Protein AF-A0A963XPK4-F1 (afdb_monomer)

Secondary structure (DSSP, 8-state):
-----------HHHHHHHHHHHHHHHHSBS--SSSGGGTGGGTTTTTTSTTT-BHHHHHHHT--GGGTTHHHHHHHHHHHTTSPP---

Radius of gyration: 18.28 Å; Cα contacts (8 Å, |Δi|>4): 67; chains: 1; bounding box: 45×19×57 Å

Solvent-accessible surface area (backbone atoms only — not comparable to full-atom values): 5444 Å² total; per-residue (Å²): 134,85,82,77,76,81,70,83,78,75,50,68,67,57,55,50,53,52,50,51,53,52,48,43,40,62,69,35,41,68,56,58,86,73,62,53,91,71,50,50,45,68,75,66,45,43,57,71,33,86,71,35,13,9,48,52,48,31,52,75,72,67,38,70,66,86,55,58,71,52,53,61,63,66,46,48,63,65,61,51,73,76,50,78,87,83,75,134

pLDDT: mean 86.26, std 14.37, range [41.69, 98.0]

Sequence (88 aa):
MRQTTTEKTTHPALIFWIVAGWVGFVLLPWYGVEDFWFMEWLTDGWPLDTDYAPALFLLLQGEKPWLWPVLPALAAPLLVMRRPKTDP

Mean predicted aligned error: 7.21 Å

Structure (mmCIF, N/CA/C/O backbone):
data_AF-A0A963XPK4-F1
#
_entry.id   AF-A0A963XPK4-F1
#
loop_
_atom_site.group_PDB
_atom_site.id
_atom_site.type_symbol
_atom_site.label_atom_id
_atom_site.label_alt_id
_atom_site.label_comp_id
_atom_site.label_asym_id
_atom_site.label_entity_id
_atom_site.label_seq_id
_atom_site.pdbx_PDB_ins_code
_atom_site.Cartn_x
_atom_site.Cartn_y
_atom_site.Cartn_z
_atom_site.occupancy
_atom_site.B_iso_or_equiv
_atom_site.auth_seq_id
_atom_site.auth_comp_id
_atom_site.auth_asym_id
_atom_site.auth_atom_id
_atom_site.pdbx_PDB_model_num
ATOM 1 N N . MET A 1 1 ? -32.203 1.426 37.154 1.00 41.69 1 MET A N 1
ATOM 2 C CA . MET A 1 1 ? -30.845 1.431 36.566 1.00 41.69 1 MET A CA 1
ATOM 3 C C . MET A 1 1 ? -31.001 1.441 35.052 1.00 41.69 1 MET A C 1
ATOM 5 O O . MET A 1 1 ? -31.571 0.495 34.526 1.00 41.69 1 MET A O 1
ATOM 9 N N . ARG A 1 2 ? -30.631 2.529 34.358 1.00 45.41 2 ARG A N 1
ATOM 10 C CA . ARG A 1 2 ? -30.678 2.565 32.885 1.00 45.41 2 ARG A CA 1
ATOM 11 C C . ARG A 1 2 ? -29.531 1.713 32.356 1.00 45.41 2 ARG A C 1
ATOM 13 O O . ARG A 1 2 ? -28.383 1.974 32.697 1.00 45.41 2 ARG A O 1
ATOM 20 N N . GLN A 1 3 ? -29.849 0.706 31.553 1.00 46.91 3 GLN A N 1
ATOM 21 C CA . GLN A 1 3 ? -28.852 -0.002 30.766 1.00 46.91 3 GLN A CA 1
ATOM 22 C C . GLN A 1 3 ? -28.368 0.961 29.682 1.00 46.91 3 GLN A C 1
ATOM 24 O O . GLN A 1 3 ? -29.078 1.233 28.719 1.00 46.91 3 GLN A O 1
ATOM 29 N N . THR A 1 4 ? -27.195 1.554 29.882 1.00 53.59 4 THR A N 1
ATOM 30 C CA . THR A 1 4 ? -26.473 2.238 28.812 1.00 53.59 4 THR A CA 1
ATOM 31 C C . THR A 1 4 ? -25.904 1.156 27.915 1.00 53.59 4 THR A C 1
ATOM 33 O O . THR A 1 4 ? -24.852 0.587 28.204 1.00 53.59 4 THR A O 1
ATOM 36 N N . THR A 1 5 ? -26.639 0.809 26.866 1.00 52.88 5 THR A N 1
ATOM 37 C CA . THR A 1 5 ? -26.134 -0.027 25.784 1.00 52.88 5 THR A CA 1
ATOM 38 C C . THR A 1 5 ? -24.924 0.703 25.209 1.00 52.88 5 THR A C 1
ATOM 40 O O . THR A 1 5 ? -25.071 1.763 24.608 1.00 52.88 5 THR A O 1
ATOM 43 N N . THR A 1 6 ? -23.714 0.204 25.465 1.00 54.56 6 THR A N 1
ATOM 44 C CA . THR A 1 6 ? -22.502 0.705 24.814 1.00 54.56 6 THR A CA 1
ATOM 45 C C . THR A 1 6 ? -22.616 0.348 23.341 1.00 54.56 6 THR A C 1
ATOM 47 O O . THR A 1 6 ? -22.280 -0.757 22.919 1.00 54.56 6 THR A O 1
ATOM 50 N N . GLU A 1 7 ? -23.197 1.259 22.570 1.00 57.88 7 GLU A N 1
ATOM 51 C CA . GLU A 1 7 ? -23.320 1.123 21.133 1.00 57.88 7 GLU A CA 1
ATOM 52 C C . GLU A 1 7 ? -21.903 1.050 20.552 1.00 57.88 7 GLU A C 1
ATOM 54 O O . GLU A 1 7 ? -21.035 1.879 20.840 1.00 57.88 7 GLU A O 1
ATOM 59 N N . LYS A 1 8 ? -21.624 -0.013 19.800 1.00 56.09 8 LYS A N 1
ATOM 60 C CA . LYS A 1 8 ? -20.320 -0.250 19.186 1.00 56.09 8 LYS A CA 1
ATOM 61 C C . LYS A 1 8 ? -20.146 0.772 18.060 1.00 56.09 8 LYS A C 1
ATOM 63 O O . LYS A 1 8 ? -20.597 0.563 16.943 1.00 56.09 8 LYS A O 1
ATOM 68 N N . THR A 1 9 ? -19.506 1.892 18.368 1.00 57.69 9 THR A N 1
ATOM 69 C CA . THR A 1 9 ? -19.378 3.083 17.508 1.00 57.69 9 THR A CA 1
ATOM 70 C C . THR A 1 9 ? -18.265 2.983 16.461 1.00 57.69 9 THR A C 1
ATOM 72 O O . THR A 1 9 ? -17.765 3.996 15.979 1.00 57.69 9 THR A O 1
ATOM 75 N N . THR A 1 10 ? -17.844 1.778 16.061 1.00 62.03 10 THR A N 1
ATOM 76 C CA . THR A 1 10 ? -16.966 1.666 14.889 1.00 62.03 10 THR A CA 1
ATOM 77 C C . THR A 1 10 ? -17.828 1.819 13.642 1.00 62.03 10 THR A C 1
ATOM 79 O O . THR A 1 10 ? -18.444 0.862 13.178 1.00 62.03 10 THR A O 1
ATOM 82 N N . HIS A 1 11 ? -17.914 3.049 13.132 1.00 76.06 11 HIS A N 1
ATOM 83 C CA . HIS A 1 11 ? -18.719 3.375 11.960 1.00 76.06 11 HIS A CA 1
ATOM 84 C C . HIS A 1 11 ? -18.274 2.521 10.756 1.00 76.06 11 HIS A C 1
ATOM 86 O O . HIS A 1 11 ? -17.107 2.602 10.369 1.00 76.06 11 HIS A O 1
ATOM 92 N N . PRO A 1 12 ? -19.167 1.733 10.125 1.00 86.94 12 PRO A N 1
ATOM 93 C CA . PRO A 1 12 ? -18.826 0.918 8.955 1.00 86.94 12 PRO A CA 1
ATOM 94 C C . PRO A 1 12 ? -18.157 1.723 7.833 1.00 86.94 12 PRO A C 1
ATOM 96 O O . PRO A 1 12 ? -17.238 1.238 7.181 1.00 86.94 12 PRO A O 1
ATOM 99 N N . ALA A 1 13 ? -18.554 2.989 7.67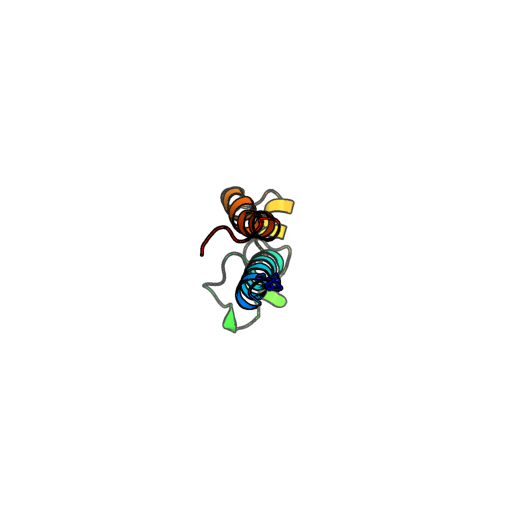6 1.00 89.81 13 ALA A N 1
ATOM 100 C CA . ALA A 1 13 ? -17.931 3.929 6.751 1.00 89.81 13 ALA A CA 1
ATOM 101 C C . ALA A 1 13 ? -16.448 4.203 7.069 1.00 89.81 13 ALA A C 1
ATOM 103 O O . ALA A 1 13 ? -15.638 4.289 6.153 1.00 89.81 13 ALA A O 1
ATOM 104 N N . LEU A 1 14 ? -16.067 4.302 8.348 1.00 88.88 14 LEU A N 1
ATOM 105 C CA . LEU A 1 14 ? -14.667 4.487 8.743 1.00 88.88 14 LEU A CA 1
ATOM 106 C C . LEU A 1 14 ? -13.826 3.271 8.341 1.00 88.88 14 LEU A C 1
ATOM 108 O O . LEU A 1 14 ? -12.763 3.431 7.751 1.00 88.88 14 LEU A O 1
ATOM 112 N N . ILE A 1 15 ? -14.322 2.062 8.621 1.00 91.38 15 ILE A N 1
ATOM 113 C CA . ILE A 1 15 ? -13.645 0.816 8.231 1.00 91.38 15 ILE A CA 1
ATOM 114 C C . ILE A 1 15 ? -13.490 0.760 6.710 1.00 91.38 15 ILE A C 1
ATOM 116 O O . ILE A 1 15 ? -12.401 0.470 6.219 1.00 91.38 15 ILE A O 1
ATOM 120 N N . PHE A 1 16 ? -14.556 1.081 5.974 1.00 94.38 16 PHE A N 1
ATOM 121 C CA . PHE A 1 16 ? -14.533 1.131 4.516 1.00 94.38 16 PHE A CA 1
ATOM 122 C C . PHE A 1 16 ? -13.425 2.053 3.992 1.00 94.38 16 PHE A C 1
ATOM 124 O O . PHE A 1 16 ? -12.618 1.622 3.173 1.00 94.38 16 PHE A O 1
ATOM 131 N N . TRP A 1 17 ? -13.330 3.285 4.501 1.00 95.31 17 TRP A N 1
ATOM 132 C CA . TRP A 1 17 ? -12.318 4.242 4.042 1.00 95.31 17 TRP A CA 1
ATOM 133 C C . TRP A 1 17 ? -10.891 3.862 4.439 1.00 95.31 17 TRP A C 1
ATOM 135 O O . TRP A 1 17 ? -9.968 4.092 3.660 1.00 95.31 17 TRP A O 1
ATOM 145 N N . ILE A 1 18 ? -10.703 3.225 5.599 1.00 95.31 18 ILE A N 1
ATOM 146 C CA . ILE A 1 18 ? -9.408 2.642 5.975 1.00 95.31 18 ILE A CA 1
ATOM 147 C C . ILE A 1 18 ? -9.007 1.583 4.945 1.00 95.31 18 ILE A C 1
ATOM 149 O O . ILE A 1 18 ? -7.909 1.650 4.396 1.00 95.31 18 ILE A O 1
ATOM 153 N N . VAL A 1 19 ? -9.895 0.630 4.649 1.00 96.75 19 VAL A N 1
ATOM 154 C CA . VAL A 1 19 ? -9.618 -0.435 3.674 1.00 96.75 19 VAL A CA 1
ATOM 155 C C . VAL A 1 19 ? -9.346 0.153 2.292 1.00 96.75 19 VAL A C 1
ATOM 157 O O . VAL A 1 19 ? -8.352 -0.217 1.678 1.00 96.75 19 VAL A O 1
ATOM 160 N N . ALA A 1 20 ? -10.162 1.098 1.823 1.00 97.38 20 ALA A N 1
ATOM 161 C CA . ALA A 1 20 ? -9.979 1.743 0.524 1.00 97.38 20 ALA A CA 1
ATOM 162 C C . ALA A 1 20 ? -8.613 2.445 0.407 1.00 97.38 20 ALA A C 1
ATOM 164 O O . ALA A 1 20 ? -7.929 2.280 -0.601 1.00 97.38 20 ALA A O 1
ATOM 165 N N . GLY A 1 21 ? -8.184 3.168 1.449 1.00 96.94 21 GLY A N 1
ATOM 166 C CA . GLY A 1 21 ? -6.875 3.825 1.476 1.00 96.94 21 GLY A CA 1
ATOM 167 C C . GLY A 1 21 ? -5.711 2.833 1.400 1.00 96.94 21 GLY A C 1
ATOM 168 O O . GLY A 1 21 ? -4.791 3.020 0.605 1.00 96.94 21 GLY A O 1
ATOM 169 N N . TRP A 1 22 ? -5.775 1.743 2.170 1.00 98.00 22 TRP A N 1
ATOM 170 C CA . TRP A 1 22 ? -4.758 0.687 2.121 1.00 98.00 22 TRP A CA 1
ATOM 171 C C . TRP A 1 22 ? -4.754 -0.062 0.785 1.00 98.00 22 TRP A C 1
ATOM 173 O O . TRP A 1 22 ? -3.687 -0.310 0.233 1.00 98.00 22 TRP A O 1
ATOM 183 N N . VAL A 1 23 ? -5.925 -0.383 0.233 1.00 98.00 23 VAL A N 1
ATOM 184 C CA . VAL A 1 23 ? -6.049 -1.034 -1.080 1.00 98.00 23 VAL A CA 1
ATOM 185 C C . VAL A 1 23 ? -5.443 -0.162 -2.178 1.00 98.00 23 VAL A C 1
ATOM 187 O O . VAL A 1 23 ? -4.652 -0.666 -2.970 1.00 98.00 23 VAL A O 1
ATOM 190 N N . GLY A 1 24 ? -5.741 1.140 -2.196 1.00 96.25 24 GLY A N 1
ATOM 191 C CA . GLY A 1 24 ? -5.140 2.068 -3.155 1.00 96.25 24 GLY A CA 1
ATOM 192 C C . GLY A 1 24 ? -3.617 2.127 -3.032 1.00 96.25 24 GLY A C 1
ATOM 193 O O . GLY A 1 24 ? -2.915 2.025 -4.028 1.00 96.25 24 GLY A O 1
ATOM 194 N N . PHE A 1 25 ? -3.100 2.194 -1.806 1.00 97.00 25 PHE A N 1
ATOM 195 C CA . PHE A 1 25 ? -1.661 2.250 -1.539 1.00 97.00 25 PHE A CA 1
ATOM 196 C C . PHE A 1 25 ? -0.892 0.979 -1.949 1.00 97.00 25 PHE A C 1
ATOM 198 O O . PHE A 1 25 ? 0.288 1.054 -2.301 1.00 97.00 25 PHE A O 1
ATOM 205 N N . VAL A 1 26 ? -1.547 -0.185 -1.878 1.00 97.00 26 VAL A N 1
ATOM 206 C CA . VAL A 1 26 ? -0.929 -1.498 -2.134 1.00 97.00 26 VAL A CA 1
ATOM 207 C C . 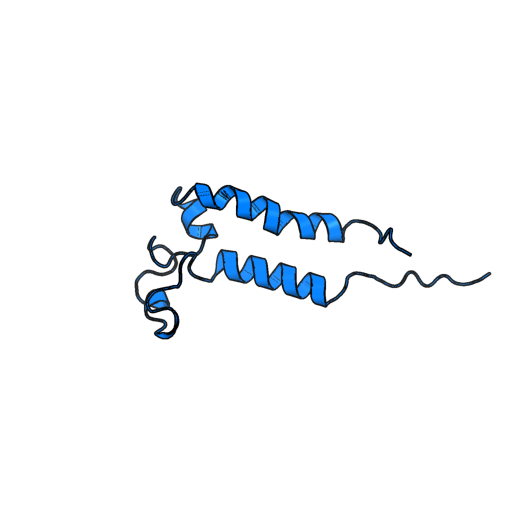VAL A 1 26 ? -1.139 -1.985 -3.565 1.00 97.00 26 VAL A C 1
ATOM 209 O O . VAL A 1 26 ? -0.269 -2.682 -4.077 1.00 97.00 26 VAL A O 1
ATOM 212 N N . LEU A 1 27 ? -2.270 -1.665 -4.200 1.00 95.38 27 LEU A N 1
ATOM 213 C CA . LEU A 1 27 ? -2.646 -2.245 -5.494 1.00 95.38 27 LEU A CA 1
ATOM 214 C C . LEU A 1 27 ? -2.636 -1.249 -6.650 1.00 95.38 27 LEU A C 1
ATOM 216 O O . LEU A 1 27 ? -2.322 -1.651 -7.768 1.00 95.38 27 LEU A O 1
ATOM 220 N N . LEU A 1 28 ? -2.991 0.016 -6.416 1.00 94.81 28 LEU A N 1
ATOM 221 C CA . LEU A 1 28 ? -3.091 0.988 -7.502 1.00 94.81 28 LEU A CA 1
ATOM 222 C C . LEU A 1 28 ? -1.734 1.645 -7.776 1.00 94.81 28 LEU A C 1
ATOM 224 O O . LEU A 1 28 ? -0.992 1.892 -6.821 1.00 94.81 28 LEU A O 1
ATOM 228 N N . PRO A 1 29 ? -1.427 1.972 -9.046 1.00 94.50 29 PRO A N 1
ATOM 229 C CA . PRO A 1 29 ? -0.268 2.781 -9.395 1.00 94.50 29 PRO A CA 1
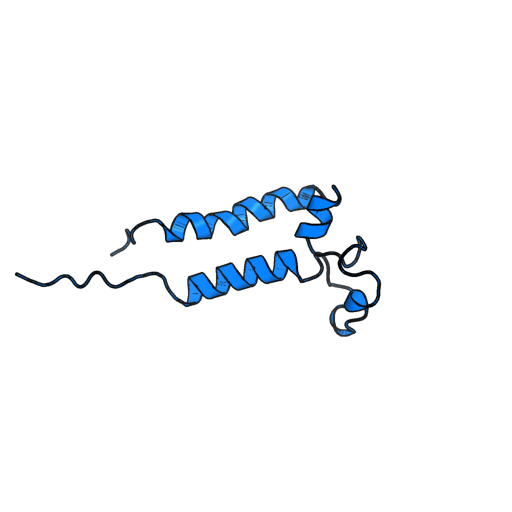ATOM 230 C C . PRO A 1 29 ? -0.221 4.059 -8.560 1.00 94.50 29 PRO A C 1
ATOM 232 O O . PRO A 1 29 ? -1.237 4.737 -8.379 1.00 94.50 29 PRO A O 1
ATOM 235 N N . TRP A 1 30 ? 0.966 4.414 -8.064 1.00 92.88 30 TRP A N 1
ATOM 236 C CA . TRP A 1 30 ? 1.166 5.673 -7.334 1.00 92.88 30 TRP A CA 1
ATOM 237 C C . TRP A 1 30 ? 0.847 6.907 -8.203 1.00 92.88 30 TRP A C 1
ATOM 239 O O . TRP A 1 30 ? 0.503 7.967 -7.678 1.00 92.88 30 TRP A O 1
ATOM 249 N N . TYR A 1 31 ? 0.962 6.749 -9.525 1.00 88.25 31 TYR A N 1
ATOM 250 C CA . TYR A 1 31 ? 0.677 7.740 -10.548 1.00 88.25 31 TYR A CA 1
ATOM 251 C C . TYR A 1 31 ? -0.082 7.066 -11.693 1.00 88.25 31 TYR A C 1
ATOM 253 O O . TYR A 1 31 ? 0.438 6.176 -12.350 1.00 88.25 31 TYR A O 1
ATOM 261 N N . GLY A 1 32 ? -1.335 7.466 -11.905 1.00 83.75 32 GLY A N 1
ATOM 262 C CA . GLY A 1 32 ? -2.223 6.890 -12.921 1.00 83.75 32 GLY A CA 1
ATOM 263 C C . GLY A 1 32 ? -2.837 7.959 -13.820 1.00 83.75 32 GLY A C 1
ATOM 264 O O . GLY A 1 32 ? -4.040 7.936 -14.062 1.00 83.75 32 GLY A O 1
ATOM 265 N N . VAL A 1 33 ? -2.049 8.962 -14.218 1.00 79.19 33 VAL A N 1
ATOM 266 C CA . VAL A 1 33 ? -2.532 10.045 -15.096 1.00 79.19 33 VAL A CA 1
ATOM 267 C C . VAL A 1 33 ? -2.552 9.598 -16.556 1.00 79.19 33 VAL A C 1
ATOM 269 O O . VAL A 1 33 ? -3.512 9.889 -17.266 1.00 79.19 33 VAL A O 1
ATOM 272 N N . GLU A 1 34 ? -1.521 8.873 -16.983 1.00 76.62 34 GLU A N 1
ATOM 273 C CA . GLU A 1 34 ? -1.392 8.330 -18.333 1.00 76.62 34 GLU A CA 1
ATOM 274 C C . GLU A 1 34 ? -1.898 6.884 -18.340 1.00 76.62 34 GLU A C 1
ATOM 276 O O . GLU A 1 34 ? -1.599 6.105 -17.437 1.00 76.62 34 GLU A O 1
ATOM 281 N N . ASP A 1 35 ? -2.762 6.571 -19.304 1.00 82.31 35 ASP A N 1
ATOM 282 C CA . ASP A 1 35 ? -3.210 5.222 -19.671 1.00 82.31 35 ASP A CA 1
ATOM 283 C C . ASP A 1 35 ? -3.784 4.314 -18.567 1.00 82.31 35 ASP A C 1
ATOM 285 O O . ASP A 1 35 ? -4.048 3.127 -18.780 1.00 82.31 35 ASP A O 1
ATOM 289 N N . PHE A 1 36 ? -4.122 4.876 -17.402 1.00 87.88 36 PHE A N 1
ATOM 290 C CA . PHE A 1 36 ? -4.710 4.130 -16.286 1.00 87.88 36 PHE A CA 1
ATOM 291 C C . PHE A 1 36 ? -5.980 3.360 -16.684 1.00 87.88 36 PHE A C 1
ATOM 293 O O . PHE A 1 36 ? -6.195 2.227 -16.248 1.00 87.88 36 PHE A O 1
ATOM 300 N N . TRP A 1 37 ? -6.805 3.954 -17.551 1.00 89.69 37 TRP A N 1
ATOM 301 C CA . TRP A 1 37 ? -8.057 3.361 -18.028 1.00 89.69 37 TRP A CA 1
ATOM 302 C C . TRP A 1 37 ? -7.887 2.329 -19.145 1.00 89.69 37 TRP A C 1
ATOM 304 O O . TRP A 1 37 ? -8.861 1.648 -19.453 1.00 89.69 37 TRP A O 1
ATOM 314 N N . PHE A 1 38 ? -6.695 2.198 -19.734 1.00 90.00 38 PHE A N 1
ATOM 315 C CA . PHE A 1 38 ? -6.391 1.135 -20.699 1.00 90.00 38 PHE A CA 1
ATOM 316 C C . PHE A 1 38 ? -5.901 -0.148 -20.019 1.00 90.00 38 PHE A C 1
ATOM 318 O O . PHE A 1 38 ? -5.786 -1.181 -20.670 1.00 90.00 38 PHE A O 1
ATOM 325 N N . MET A 1 39 ? -5.649 -0.102 -18.704 1.00 90.81 39 MET A N 1
ATOM 326 C CA . MET A 1 39 ? -5.155 -1.223 -17.896 1.00 90.81 39 MET A CA 1
ATOM 327 C C . MET A 1 39 ? -3.834 -1.830 -18.392 1.00 90.81 39 MET A C 1
ATOM 329 O O . MET A 1 39 ? -3.434 -2.883 -17.901 1.00 90.81 39 MET A O 1
ATOM 333 N N . GLU A 1 40 ? -3.132 -1.165 -19.312 1.00 89.19 40 GLU A N 1
ATOM 334 C CA . GLU A 1 40 ? -1.833 -1.612 -19.825 1.00 89.19 40 GLU A CA 1
ATOM 335 C C . GLU A 1 40 ? -0.803 -1.688 -18.704 1.00 89.19 40 GLU A C 1
ATOM 337 O O . GLU A 1 40 ? -0.054 -2.658 -18.638 1.00 89.19 40 GLU A O 1
ATOM 342 N N . TRP A 1 41 ? -0.884 -0.770 -17.735 1.00 90.19 41 TRP A N 1
ATOM 343 C CA . TRP A 1 41 ? -0.103 -0.795 -16.500 1.00 90.19 41 TRP A CA 1
ATOM 344 C C . TRP A 1 41 ? -0.164 -2.145 -15.771 1.00 90.19 41 TRP A C 1
ATOM 346 O O . TRP A 1 41 ? 0.802 -2.522 -15.123 1.00 90.19 41 TRP A O 1
ATOM 356 N N . LEU A 1 42 ? -1.258 -2.911 -15.888 1.00 92.69 42 LEU A N 1
ATOM 357 C CA . LEU A 1 42 ? -1.399 -4.224 -15.248 1.00 92.69 42 LEU A CA 1
ATOM 358 C C . LEU A 1 42 ? -0.536 -5.306 -15.919 1.00 92.69 42 LEU A C 1
ATOM 360 O O . LEU A 1 42 ? -0.160 -6.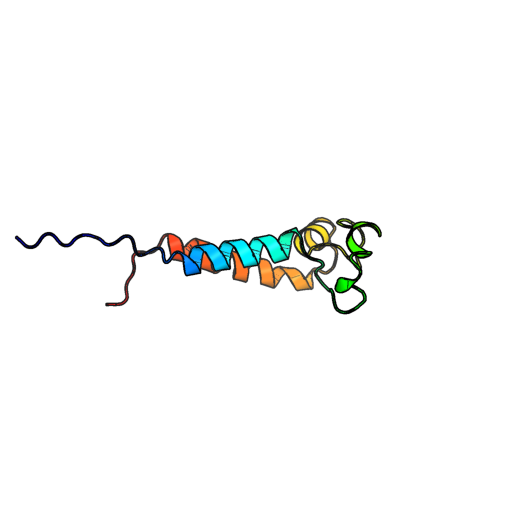288 -15.279 1.00 92.69 42 LEU A O 1
ATOM 364 N N . THR A 1 43 ? -0.247 -5.140 -17.209 1.00 91.69 43 THR A N 1
ATOM 365 C CA . THR A 1 43 ? 0.552 -6.067 -18.023 1.00 91.69 43 THR A CA 1
ATOM 366 C C . THR A 1 43 ? 1.963 -5.557 -18.306 1.00 91.69 43 THR A C 1
ATOM 368 O O . THR A 1 43 ? 2.846 -6.361 -18.594 1.00 91.69 43 THR A O 1
ATOM 371 N N . ASP A 1 44 ? 2.184 -4.250 -18.184 1.00 88.12 44 ASP A N 1
ATOM 372 C CA . ASP A 1 44 ? 3.426 -3.554 -18.513 1.00 88.12 44 ASP A CA 1
ATOM 373 C C . ASP A 1 44 ? 4.293 -3.332 -17.260 1.00 88.12 44 ASP A C 1
ATOM 375 O O . ASP A 1 44 ? 4.653 -2.222 -16.894 1.00 88.12 44 ASP A O 1
ATOM 379 N N . GLY A 1 45 ? 4.580 -4.416 -16.531 1.00 87.00 45 GLY A N 1
ATOM 380 C CA . GLY A 1 45 ? 5.561 -4.397 -15.437 1.00 87.00 45 GLY A CA 1
ATOM 381 C C . GLY A 1 45 ? 5.023 -4.138 -14.022 1.00 87.00 45 GLY A C 1
ATOM 382 O O . GLY A 1 45 ? 5.807 -4.153 -13.065 1.00 87.00 45 GLY A O 1
ATOM 383 N N . TRP A 1 46 ? 3.708 -3.989 -13.821 1.00 91.06 46 TRP A N 1
ATOM 384 C CA . TRP A 1 46 ? 3.130 -3.993 -12.469 1.00 91.06 46 TRP A CA 1
ATOM 385 C C . TRP A 1 46 ? 3.410 -5.319 -11.733 1.00 91.06 46 TRP A C 1
ATOM 387 O O . TRP A 1 46 ? 3.329 -6.394 -12.333 1.00 91.06 46 TRP A O 1
ATOM 397 N N . PRO A 1 47 ? 3.710 -5.289 -10.420 1.00 93.50 47 PRO A N 1
ATOM 398 C CA . PRO A 1 47 ? 3.781 -4.123 -9.530 1.00 93.50 47 PRO A CA 1
ATOM 399 C C . PRO A 1 47 ? 5.200 -3.558 -9.333 1.00 93.50 47 PRO A C 1
ATOM 401 O O . PRO A 1 47 ? 5.419 -2.818 -8.374 1.00 93.50 47 PRO A O 1
ATOM 404 N N . LEU A 1 48 ? 6.184 -3.953 -10.144 1.00 94.50 48 LEU A N 1
ATOM 405 C CA . LEU A 1 48 ? 7.596 -3.651 -9.879 1.00 94.50 48 LEU A CA 1
ATOM 406 C C . LEU A 1 48 ? 8.124 -2.457 -10.669 1.00 94.50 48 LEU A C 1
ATOM 408 O O . LEU A 1 48 ? 8.994 -1.757 -10.158 1.00 94.50 48 LEU A O 1
ATOM 412 N N . ASP A 1 49 ? 7.591 -2.208 -11.861 1.00 92.94 49 ASP A N 1
ATOM 413 C CA . ASP A 1 49 ? 7.999 -1.083 -12.696 1.00 92.94 49 ASP A CA 1
ATOM 414 C C . ASP A 1 49 ? 7.691 0.261 -12.024 1.00 92.94 49 ASP A C 1
ATOM 416 O O . ASP A 1 49 ? 6.578 0.488 -11.555 1.00 92.94 49 ASP A O 1
ATOM 420 N N . THR A 1 50 ? 8.664 1.170 -11.961 1.00 92.25 50 THR A N 1
ATOM 421 C CA . THR A 1 50 ? 8.549 2.409 -11.182 1.00 92.25 50 THR A CA 1
ATOM 422 C C . THR A 1 50 ? 7.502 3.400 -11.691 1.00 92.25 50 THR A C 1
ATOM 424 O O . THR A 1 50 ? 7.107 4.301 -10.932 1.00 92.25 50 THR A O 1
ATOM 427 N N . ASP A 1 51 ? 7.060 3.261 -12.938 1.00 90.88 51 ASP A N 1
ATOM 428 C CA . ASP A 1 51 ? 6.040 4.127 -13.527 1.00 90.88 51 ASP A CA 1
ATOM 429 C C . ASP A 1 51 ? 4.634 3.671 -13.123 1.00 90.88 51 ASP A C 1
ATOM 431 O O . ASP A 1 51 ? 3.785 4.503 -12.794 1.00 90.88 51 ASP A O 1
ATOM 435 N N . TYR A 1 52 ? 4.436 2.359 -12.972 1.00 91.69 52 TYR A N 1
ATOM 436 C CA . TYR A 1 52 ? 3.138 1.746 -12.671 1.00 91.69 52 TYR A CA 1
ATOM 437 C C . TYR A 1 52 ? 3.028 1.127 -11.270 1.00 91.69 52 TYR A C 1
ATOM 439 O O . TYR A 1 52 ? 1.947 0.697 -10.854 1.00 91.69 52 TYR A O 1
ATOM 447 N N . ALA A 1 53 ? 4.128 1.060 -10.521 1.00 95.25 53 ALA A N 1
ATOM 448 C CA . ALA A 1 53 ? 4.186 0.387 -9.232 1.00 95.25 53 ALA A CA 1
ATOM 449 C C . ALA A 1 53 ? 3.280 1.058 -8.188 1.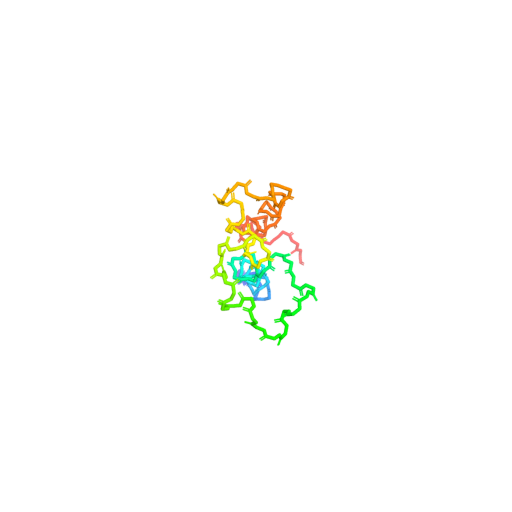00 95.25 53 ALA A C 1
ATOM 451 O O . ALA A 1 53 ? 3.193 2.290 -8.104 1.00 95.25 53 ALA A O 1
ATOM 452 N N . PRO A 1 54 ? 2.650 0.267 -7.309 1.00 96.56 54 PRO A N 1
ATOM 453 C CA . PRO A 1 54 ? 1.989 0.815 -6.141 1.00 96.56 54 PRO A CA 1
ATOM 454 C C . PRO A 1 54 ? 2.977 1.470 -5.177 1.00 96.56 54 PRO A C 1
ATOM 456 O O . PRO A 1 54 ? 4.142 1.075 -5.070 1.00 96.56 54 PRO A O 1
ATOM 459 N N . ALA A 1 55 ? 2.490 2.444 -4.410 1.00 96.69 55 ALA A N 1
ATOM 460 C CA . ALA A 1 55 ? 3.310 3.218 -3.479 1.00 96.69 55 ALA A CA 1
ATOM 461 C C . ALA A 1 55 ? 4.063 2.338 -2.463 1.00 96.69 55 ALA A C 1
ATOM 463 O O . ALA A 1 55 ? 5.220 2.622 -2.152 1.00 96.69 55 ALA A O 1
ATOM 464 N N . LEU A 1 56 ? 3.457 1.240 -1.989 1.00 96.88 56 LEU A N 1
ATOM 465 C CA . LEU A 1 56 ? 4.148 0.285 -1.116 1.00 96.88 56 LEU A CA 1
ATOM 466 C C . LEU A 1 56 ? 5.366 -0.355 -1.801 1.00 96.88 56 LEU A C 1
ATOM 468 O O . LEU A 1 56 ? 6.424 -0.458 -1.187 1.00 96.88 56 LEU A O 1
ATOM 472 N N . PHE A 1 57 ? 5.228 -0.784 -3.056 1.00 96.88 57 PHE A N 1
ATOM 473 C CA . PHE A 1 57 ? 6.304 -1.457 -3.786 1.00 96.88 57 PHE A CA 1
ATOM 474 C C . PHE A 1 57 ? 7.463 -0.509 -4.061 1.00 96.88 57 PHE A C 1
ATOM 476 O O . PHE A 1 57 ? 8.611 -0.898 -3.877 1.00 96.88 57 PHE A O 1
ATOM 483 N N . LEU A 1 58 ? 7.172 0.741 -4.415 1.00 97.00 58 LEU A N 1
ATOM 484 C CA . LEU A 1 58 ? 8.191 1.775 -4.585 1.00 97.00 58 LEU A CA 1
ATOM 485 C C . LEU A 1 58 ? 8.994 1.990 -3.302 1.00 97.00 58 LEU A C 1
ATOM 487 O O . LEU A 1 58 ? 10.219 1.913 -3.319 1.00 97.00 58 LEU A O 1
ATOM 491 N N . LEU A 1 59 ? 8.310 2.144 -2.165 1.00 96.88 59 LEU A N 1
ATOM 492 C CA . LEU A 1 59 ? 8.975 2.301 -0.872 1.00 96.88 59 LEU A CA 1
ATOM 493 C C . LEU A 1 59 ? 9.845 1.091 -0.506 1.00 96.88 59 LEU A C 1
ATOM 495 O O . LEU A 1 59 ? 10.943 1.272 0.018 1.00 96.88 59 LEU A O 1
ATOM 499 N N . LEU A 1 60 ? 9.380 -0.132 -0.790 1.00 96.19 60 LEU A N 1
ATOM 500 C CA . LEU A 1 60 ? 10.155 -1.359 -0.563 1.00 96.19 60 LEU A CA 1
ATOM 501 C C . LEU A 1 60 ? 11.378 -1.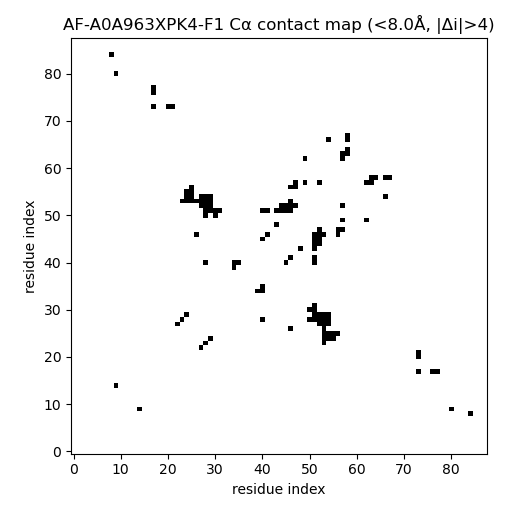464 -1.485 1.00 96.19 60 LEU A C 1
ATOM 503 O O . LEU A 1 60 ? 12.393 -2.022 -1.074 1.00 96.19 60 LEU A O 1
ATOM 507 N N . GLN A 1 61 ? 11.297 -0.913 -2.696 1.00 96.19 61 GLN A N 1
ATOM 508 C CA . GLN A 1 61 ? 12.415 -0.818 -3.639 1.00 96.19 61 GLN A CA 1
ATOM 509 C C . GLN A 1 61 ? 13.392 0.322 -3.297 1.00 96.19 61 GLN A C 1
ATOM 511 O O . GLN A 1 61 ? 14.468 0.401 -3.881 1.00 96.19 61 GLN A O 1
ATOM 516 N N . GLY A 1 62 ? 13.054 1.191 -2.336 1.00 95.62 62 GLY A N 1
ATOM 517 C CA . GLY A 1 62 ? 13.820 2.405 -2.034 1.00 95.62 62 GLY A CA 1
ATOM 518 C C . GLY A 1 62 ? 13.565 3.549 -3.022 1.00 95.62 62 GLY A C 1
ATOM 519 O O . GLY A 1 62 ? 14.227 4.585 -2.952 1.00 95.62 62 GLY A O 1
ATOM 520 N N . GLU A 1 63 ? 12.581 3.381 -3.899 1.00 95.56 63 GLU A N 1
ATOM 521 C CA . GLU A 1 63 ? 12.163 4.347 -4.902 1.00 95.56 63 GLU A CA 1
ATOM 522 C C . GLU A 1 63 ? 11.123 5.320 -4.335 1.00 95.56 63 GLU A C 1
ATOM 524 O O . GLU A 1 63 ? 10.297 4.983 -3.483 1.00 95.56 63 GLU A O 1
ATOM 529 N N . LYS A 1 64 ? 11.155 6.561 -4.829 1.00 94.25 64 LYS A N 1
ATOM 530 C CA . LYS A 1 64 ? 10.212 7.634 -4.457 1.00 94.25 64 LYS A CA 1
ATOM 531 C C . LYS A 1 64 ? 10.033 7.805 -2.929 1.00 94.25 64 LYS A C 1
ATOM 533 O O . LYS A 1 64 ? 8.905 7.790 -2.427 1.00 94.25 64 LYS A O 1
ATOM 538 N N . PRO A 1 65 ? 11.114 8.049 -2.155 1.00 95.88 65 PRO A N 1
ATOM 539 C CA . PRO A 1 65 ? 11.061 8.146 -0.688 1.00 95.88 65 PRO A CA 1
ATOM 540 C C . PRO A 1 65 ? 10.160 9.279 -0.173 1.00 95.88 65 PRO A C 1
ATOM 542 O O . PRO A 1 65 ? 9.732 9.273 0.978 1.00 95.88 65 PRO A O 1
ATOM 545 N N . TRP A 1 66 ? 9.809 10.250 -1.013 1.00 95.44 66 TRP A N 1
ATOM 546 C CA . TRP A 1 66 ? 8.824 11.275 -0.668 1.00 95.44 66 TRP A CA 1
ATOM 547 C C . TRP A 1 66 ? 7.410 10.717 -0.417 1.00 95.44 66 TRP A C 1
ATOM 549 O O . TRP A 1 66 ? 6.560 11.458 0.068 1.00 95.44 66 TRP A O 1
ATOM 559 N N . LEU A 1 67 ? 7.145 9.434 -0.696 1.00 95.81 67 LEU A N 1
ATOM 560 C CA . LEU A 1 67 ? 5.899 8.748 -0.334 1.00 95.81 67 LEU A CA 1
ATOM 561 C C . LEU A 1 67 ? 5.842 8.323 1.147 1.00 95.81 67 LEU A C 1
ATOM 563 O O . LEU A 1 67 ? 4.763 7.990 1.642 1.00 95.81 67 LEU A O 1
ATOM 567 N N . TRP A 1 68 ? 6.956 8.382 1.889 1.00 95.94 68 TRP A N 1
ATOM 568 C CA . TRP A 1 68 ? 7.009 8.017 3.314 1.00 95.94 68 TRP A CA 1
ATOM 569 C C . TRP A 1 68 ? 5.941 8.690 4.197 1.00 95.94 68 TRP A C 1
ATOM 571 O O 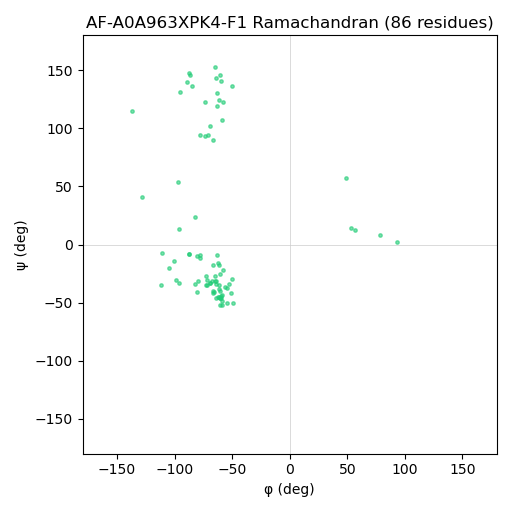. TRP A 1 68 ? 5.355 7.986 5.021 1.00 95.94 68 TRP A O 1
ATOM 581 N N . PRO A 1 69 ? 5.622 9.994 4.048 1.00 96.12 69 PRO A N 1
ATOM 582 C CA . PRO A 1 69 ? 4.593 10.659 4.853 1.00 96.12 69 PRO A CA 1
ATOM 583 C C . PRO A 1 69 ? 3.170 10.100 4.679 1.00 96.12 69 PRO A C 1
ATOM 585 O O . PRO A 1 69 ? 2.318 10.346 5.532 1.00 96.12 69 PRO A O 1
ATOM 588 N N . VAL A 1 70 ? 2.895 9.324 3.624 1.00 95.50 70 VAL A N 1
ATOM 589 C CA . VAL A 1 70 ? 1.574 8.709 3.392 1.00 95.50 70 VAL A CA 1
ATOM 590 C C . VAL A 1 70 ? 1.299 7.575 4.385 1.00 95.50 70 VAL A C 1
ATOM 592 O O . VAL A 1 70 ? 0.172 7.420 4.855 1.00 95.50 70 VAL A O 1
ATOM 595 N N . LEU A 1 71 ? 2.324 6.813 4.775 1.00 95.19 71 LEU A N 1
ATOM 596 C CA . LEU A 1 71 ? 2.189 5.705 5.726 1.00 95.19 71 LEU A CA 1
ATOM 597 C C . LEU A 1 71 ? 1.641 6.125 7.100 1.00 95.19 71 LEU A C 1
ATOM 599 O O . LEU A 1 71 ? 0.662 5.519 7.541 1.00 95.19 71 LEU A O 1
ATOM 603 N N . PRO A 1 72 ? 2.193 7.142 7.797 1.00 95.69 72 PRO A N 1
ATOM 604 C CA . PRO A 1 72 ? 1.617 7.585 9.062 1.00 95.69 72 PRO A CA 1
ATOM 605 C C . PRO A 1 72 ? 0.203 8.154 8.887 1.00 95.69 72 PRO A C 1
ATOM 607 O O . PRO A 1 72 ? -0.621 7.968 9.781 1.00 95.69 72 PRO A O 1
ATOM 610 N N . ALA A 1 73 ? -0.121 8.769 7.743 1.00 95.00 73 ALA A N 1
ATOM 611 C CA . ALA A 1 73 ? -1.479 9.233 7.454 1.00 95.00 73 ALA A CA 1
ATOM 612 C C 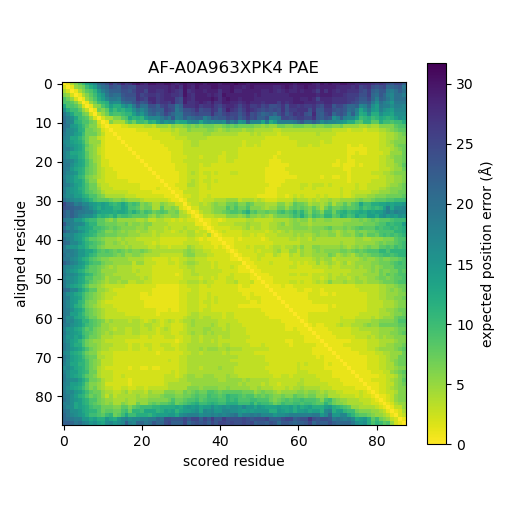. ALA A 1 73 ? -2.478 8.065 7.310 1.00 95.00 73 ALA A C 1
ATOM 614 O O . ALA A 1 73 ? -3.576 8.132 7.862 1.00 95.00 73 ALA A O 1
ATOM 615 N N . LEU A 1 74 ? -2.084 6.966 6.653 1.00 95.88 74 LEU A N 1
ATOM 616 C CA . LEU A 1 74 ? -2.884 5.734 6.549 1.00 95.88 74 LEU A CA 1
ATOM 617 C C . LEU A 1 74 ? -2.959 4.949 7.868 1.00 95.88 74 LEU A C 1
ATOM 619 O O . LEU A 1 74 ? -3.963 4.288 8.149 1.00 95.88 74 LEU A O 1
ATOM 623 N N . ALA A 1 75 ? -1.917 5.024 8.698 1.00 95.12 75 ALA A N 1
ATOM 624 C CA . ALA A 1 75 ? -1.865 4.350 9.992 1.00 95.12 75 ALA A CA 1
ATOM 625 C C . ALA A 1 75 ? -2.644 5.094 11.091 1.00 95.12 75 ALA A C 1
ATOM 627 O O . ALA A 1 75 ? -3.208 4.455 11.981 1.00 95.12 75 ALA A O 1
ATOM 628 N N . ALA A 1 76 ? -2.719 6.427 11.035 1.00 93.62 76 ALA A N 1
ATOM 629 C CA . ALA A 1 76 ? -3.424 7.252 12.015 1.00 93.62 76 ALA A CA 1
ATOM 630 C C . ALA A 1 76 ? -4.868 6.787 12.322 1.00 93.62 76 ALA A C 1
ATOM 632 O O . ALA A 1 76 ? -5.177 6.585 13.503 1.00 93.62 76 ALA A O 1
ATOM 633 N N . PRO A 1 77 ? -5.755 6.538 11.335 1.00 91.38 77 PRO A N 1
ATOM 634 C CA . PRO A 1 77 ? -7.120 6.097 11.622 1.00 91.38 77 PRO A CA 1
ATOM 635 C C . PRO A 1 77 ? -7.176 4.712 12.284 1.00 91.38 77 PRO A C 1
ATOM 637 O O . PRO A 1 77 ? -8.077 4.463 13.086 1.00 91.38 77 PRO A O 1
ATOM 640 N N . LEU A 1 78 ? -6.187 3.836 12.053 1.00 91.50 78 LEU A N 1
ATOM 641 C CA . LEU A 1 78 ? -6.109 2.538 12.735 1.00 91.50 78 LEU A CA 1
ATOM 642 C C . LEU A 1 78 ? -5.903 2.691 14.249 1.00 91.50 78 LEU A C 1
ATOM 644 O O . LEU A 1 78 ? -6.420 1.893 15.035 1.00 91.50 78 LEU A O 1
ATOM 648 N N . LEU A 1 79 ? -5.168 3.726 14.666 1.00 89.62 79 LEU A N 1
ATOM 649 C CA . LEU A 1 79 ? -4.935 4.032 16.079 1.00 89.62 79 LEU A CA 1
ATOM 650 C C . LEU A 1 79 ? -6.191 4.601 16.749 1.00 89.62 79 LEU A C 1
ATOM 652 O O . LEU A 1 79 ? -6.451 4.303 17.918 1.00 89.62 79 LEU A O 1
ATOM 656 N N . VAL A 1 80 ? -6.988 5.375 16.007 1.00 86.25 80 VAL A N 1
ATOM 657 C CA . VAL A 1 80 ? -8.241 5.966 16.502 1.00 86.25 80 VAL A CA 1
ATOM 658 C C . VAL A 1 80 ? -9.316 4.903 16.727 1.00 86.25 80 VAL A C 1
ATOM 660 O O . VAL A 1 80 ? -10.053 5.008 17.702 1.00 86.25 80 VAL A O 1
ATOM 663 N N . MET A 1 81 ? -9.358 3.823 15.934 1.00 82.88 81 MET A N 1
ATOM 664 C CA . MET A 1 81 ? -10.321 2.722 16.144 1.00 82.88 81 MET A CA 1
ATOM 665 C C . MET A 1 81 ? -10.231 2.068 17.532 1.00 82.88 81 MET A C 1
ATOM 667 O O . MET A 1 81 ? -11.180 1.425 17.973 1.00 82.88 81 MET A O 1
ATOM 671 N N . ARG A 1 82 ? -9.090 2.201 18.220 1.00 80.88 82 ARG A N 1
ATOM 672 C CA . ARG A 1 82 ? -8.877 1.659 19.571 1.00 80.88 82 ARG A CA 1
ATOM 673 C C . ARG A 1 82 ? -9.327 2.609 20.679 1.00 80.88 82 ARG A C 1
ATOM 675 O O . ARG A 1 82 ? -9.281 2.233 21.849 1.00 80.88 82 ARG A O 1
ATOM 682 N N . ARG A 1 83 ? -9.689 3.850 20.346 1.00 80.94 83 ARG A N 1
ATOM 683 C CA . ARG A 1 83 ? -10.105 4.853 21.325 1.00 80.94 83 ARG A CA 1
ATOM 684 C C . ARG A 1 83 ? -11.617 4.772 21.548 1.00 80.94 83 ARG A C 1
ATOM 686 O O . ARG A 1 83 ? -12.360 4.581 20.587 1.00 80.94 83 ARG A O 1
ATOM 693 N N . PRO A 1 84 ? -12.082 4.909 22.802 1.00 73.06 84 PRO A N 1
ATOM 694 C CA . PRO A 1 84 ? -13.504 5.080 23.060 1.00 73.06 84 PRO A CA 1
ATOM 695 C C . PRO A 1 84 ? -13.990 6.359 22.370 1.00 73.06 84 PRO A C 1
ATOM 697 O O . PRO A 1 84 ? -13.244 7.335 22.283 1.00 73.06 84 PRO A O 1
ATOM 700 N N . LYS A 1 85 ? -15.233 6.354 21.879 1.00 69.44 85 LYS A N 1
ATOM 701 C CA . LYS A 1 85 ? -15.866 7.566 21.352 1.00 69.44 85 LYS A CA 1
ATOM 702 C C . LYS A 1 85 ? -15.990 8.576 22.495 1.00 69.44 85 LYS A C 1
ATOM 704 O O . LYS A 1 85 ? -16.629 8.277 23.501 1.00 69.44 85 LYS A O 1
ATOM 709 N N . THR A 1 86 ? -15.346 9.728 22.342 1.00 71.38 86 THR A N 1
ATOM 710 C CA . THR A 1 86 ? -15.304 10.775 23.376 1.00 71.38 86 THR A CA 1
ATOM 711 C C . THR A 1 86 ? -16.297 11.911 23.104 1.00 71.38 86 THR A C 1
ATOM 713 O O . THR A 1 86 ? -16.574 12.684 24.014 1.00 71.38 86 THR A O 1
ATOM 716 N N . ASP A 1 87 ? -16.854 11.998 21.890 1.00 59.53 87 ASP A N 1
ATOM 717 C CA . ASP A 1 87 ? -17.875 12.995 21.544 1.00 59.53 87 ASP A CA 1
ATOM 718 C C . ASP A 1 87 ? -19.296 12.521 21.924 1.00 59.53 87 ASP A C 1
ATOM 720 O O . ASP A 1 87 ? -19.613 11.346 21.674 1.00 59.53 87 ASP A O 1
ATOM 724 N N . PRO A 1 88 ? -20.131 13.406 22.514 1.00 58.78 88 PRO A N 1
ATOM 725 C CA . PRO A 1 88 ? -21.515 13.123 22.908 1.00 58.78 88 PRO A CA 1
ATOM 726 C C . PRO A 1 88 ? -22.460 12.812 21.736 1.00 58.78 88 PRO A C 1
ATOM 728 O O . PRO A 1 88 ? -22.169 13.192 20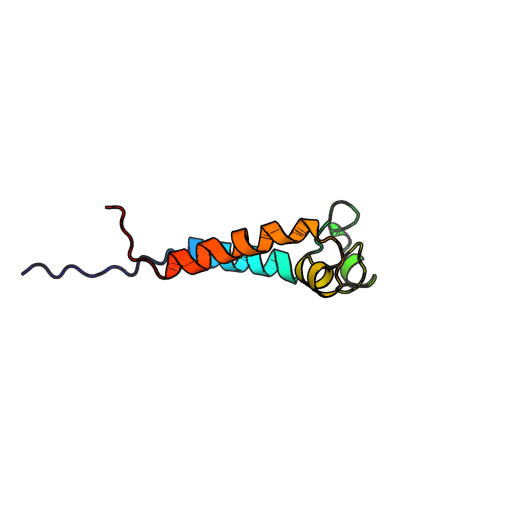.578 1.00 58.78 88 PRO A O 1
#

Foldseek 3Di:
DDPPPLPLPPPPVLVVVLVVLVCQQQPFFPDQPPCVVVCVLVVVDPCQDNRTHHNVNCVVVVHPCVCVVSVCVSCVSVVVSPDRPPDD